Protein AF-A0A9D5MG96-F1 (afdb_monomer_lite)

Radius of gyration: 16.41 Å; chains: 1; bounding box: 46×15×46 Å

Secondary structure (DSSP, 8-state):
-----------SS-S----B-TTS-BSSTT----TTTTTS-SSHHHHHHHHHHHHHHHHH-----

Foldseek 3Di:
DDDDDDDDDDPQFAPDAQDDDPLQHGVDPPDRQAARNNPQYRDDVRRVVRVVSNVVSNVVVDPPD

Structure (mmCIF, N/CA/C/O backbone):
data_AF-A0A9D5MG96-F1
#
_entry.id   AF-A0A9D5MG96-F1
#
loop_
_atom_site.group_PDB
_atom_site.id
_atom_site.type_symbol
_atom_site.label_atom_id
_atom_site.label_alt_id
_atom_site.label_comp_id
_atom_site.label_asym_id
_atom_site.label_entity_id
_atom_site.label_seq_id
_atom_site.pdbx_PDB_ins_code
_atom_site.Cartn_x
_atom_site.Cartn_y
_atom_site.Cartn_z
_atom_site.occupancy
_atom_site.B_iso_or_equiv
_atom_site.auth_seq_id
_atom_site.auth_comp_id
_atom_site.auth_asym_id
_atom_site.auth_atom_id
_atom_site.pdbx_PDB_model_num
ATOM 1 N N . PRO A 1 1 ? 25.406 -4.493 -28.089 1.00 64.94 1 PRO A N 1
ATOM 2 C CA . PRO A 1 1 ? 25.383 -4.818 -26.649 1.00 64.94 1 PRO A CA 1
ATOM 3 C C . PRO A 1 1 ? 25.849 -3.599 -25.855 1.00 64.94 1 PRO A C 1
ATOM 5 O O . PRO A 1 1 ? 27.027 -3.498 -25.564 1.00 64.94 1 PRO A O 1
ATOM 8 N N . ASP A 1 2 ? 24.929 -2.681 -25.553 1.00 82.81 2 ASP A N 1
ATOM 9 C CA . ASP A 1 2 ? 25.222 -1.488 -24.750 1.00 82.81 2 ASP A CA 1
ATOM 10 C C . ASP A 1 2 ? 24.020 -1.216 -23.837 1.00 82.81 2 ASP A C 1
ATOM 12 O O . ASP A 1 2 ? 23.078 -0.519 -24.207 1.00 82.81 2 ASP A O 1
ATOM 16 N N . ALA A 1 3 ? 24.000 -1.851 -22.664 1.00 87.31 3 ALA A N 1
ATOM 17 C CA . ALA A 1 3 ? 23.038 -1.526 -21.616 1.00 87.31 3 ALA A CA 1
ATOM 18 C C . ALA A 1 3 ? 23.662 -0.481 -20.681 1.00 87.31 3 ALA A C 1
ATOM 20 O O . ALA A 1 3 ? 24.799 -0.648 -20.241 1.00 87.31 3 ALA A O 1
ATOM 21 N N . VAL A 1 4 ? 22.920 0.586 -20.377 1.00 90.69 4 VAL A N 1
ATOM 22 C CA . VAL A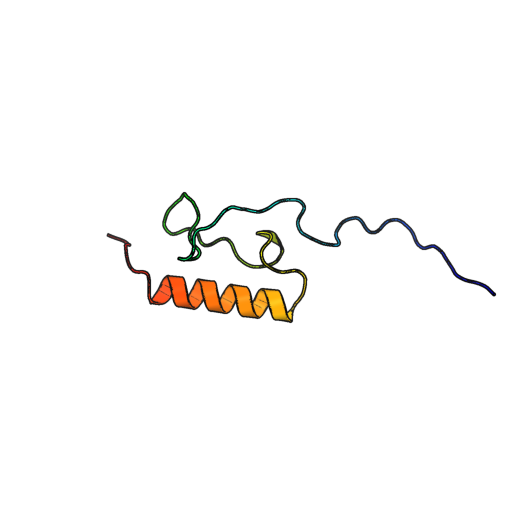 1 4 ? 23.359 1.659 -19.471 1.00 90.69 4 VAL A CA 1
ATOM 23 C C . VAL A 1 4 ? 22.784 1.419 -18.079 1.00 90.69 4 VAL A C 1
ATOM 25 O O . VAL A 1 4 ? 21.578 1.227 -17.927 1.00 90.69 4 VAL A O 1
ATOM 28 N N . LEU A 1 5 ? 23.648 1.453 -17.063 1.00 89.81 5 LEU A N 1
ATOM 29 C CA . LEU A 1 5 ? 23.248 1.420 -15.659 1.00 89.81 5 LEU A CA 1
ATOM 30 C C . LEU A 1 5 ? 23.108 2.855 -15.132 1.00 89.81 5 LEU A C 1
ATOM 32 O O . LEU A 1 5 ? 24.095 3.586 -15.055 1.00 89.81 5 LEU A O 1
ATOM 36 N N . THR A 1 6 ? 21.891 3.252 -14.762 1.00 90.50 6 THR A N 1
ATOM 37 C CA . THR A 1 6 ? 21.588 4.614 -14.299 1.00 90.50 6 THR A CA 1
ATOM 38 C C . THR A 1 6 ? 21.294 4.623 -12.806 1.00 90.50 6 THR A C 1
ATOM 40 O O . THR A 1 6 ? 20.214 4.202 -12.410 1.00 90.50 6 THR A O 1
ATOM 43 N N . GLY A 1 7 ? 22.218 5.169 -12.006 1.00 93.69 7 GLY A N 1
ATOM 44 C CA . GLY A 1 7 ? 21.999 5.544 -10.601 1.00 93.69 7 GLY A CA 1
ATOM 45 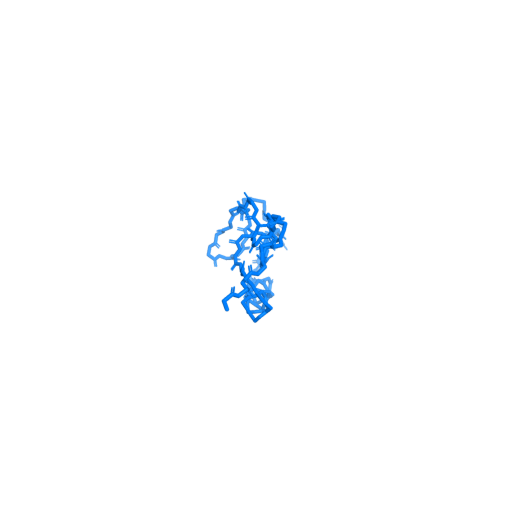C C . GLY A 1 7 ? 21.370 4.472 -9.698 1.00 93.69 7 GLY A C 1
ATOM 46 O O . GLY A 1 7 ? 21.292 3.297 -10.040 1.00 93.69 7 GLY A O 1
ATOM 47 N N . VAL A 1 8 ? 20.935 4.886 -8.506 1.00 93.38 8 VAL A N 1
ATOM 48 C CA . VAL A 1 8 ? 20.142 4.044 -7.599 1.00 93.38 8 VAL A CA 1
ATOM 49 C C . VAL A 1 8 ? 18.773 4.690 -7.434 1.00 93.38 8 VAL A C 1
ATOM 51 O O . VAL A 1 8 ? 18.691 5.847 -7.028 1.00 93.38 8 VAL A O 1
ATOM 54 N N . GLU A 1 9 ? 17.713 3.935 -7.707 1.00 94.94 9 GLU A N 1
ATOM 55 C CA . GLU A 1 9 ? 16.340 4.316 -7.372 1.00 94.94 9 GLU A CA 1
ATOM 56 C C . GLU A 1 9 ? 15.953 3.632 -6.058 1.00 94.94 9 GLU A C 1
ATOM 58 O O . GLU A 1 9 ? 15.857 2.407 -5.988 1.00 94.94 9 GLU A O 1
ATOM 63 N N . THR A 1 10 ? 15.796 4.416 -4.992 1.00 93.44 10 THR A N 1
ATOM 64 C CA . THR A 1 10 ? 15.565 3.895 -3.634 1.00 93.44 10 THR A CA 1
ATOM 65 C C . THR A 1 10 ? 14.118 4.027 -3.173 1.00 93.44 10 THR A C 1
ATOM 67 O O . THR A 1 10 ? 13.774 3.497 -2.118 1.00 93.44 10 THR A O 1
ATOM 70 N N . ARG A 1 11 ? 13.256 4.714 -3.936 1.00 92.69 11 ARG A N 1
ATOM 71 C CA . ARG A 1 11 ? 11.878 5.030 -3.532 1.00 92.69 11 ARG A CA 1
ATOM 72 C C . ARG A 1 11 ? 10.841 4.288 -4.368 1.00 92.69 11 ARG A C 1
ATOM 74 O O . ARG A 1 11 ? 9.877 4.876 -4.839 1.00 92.69 11 ARG A O 1
ATOM 81 N N . SER A 1 12 ? 11.021 2.979 -4.510 1.00 93.81 12 SER A N 1
ATOM 82 C CA . SER A 1 12 ? 10.083 2.119 -5.246 1.00 93.81 12 SER A CA 1
ATOM 83 C C . SER A 1 12 ? 8.799 1.789 -4.471 1.00 93.81 12 SER A C 1
ATOM 85 O O . SER A 1 12 ? 7.878 1.219 -5.046 1.00 93.81 12 SER A O 1
ATOM 87 N N . SER A 1 13 ? 8.768 2.052 -3.158 1.00 94.62 13 SER A N 1
ATOM 88 C CA . SER A 1 13 ? 7.598 1.865 -2.287 1.00 94.62 13 SER A CA 1
ATOM 89 C C . SER A 1 13 ? 7.790 2.593 -0.953 1.00 94.62 13 SER A C 1
ATOM 91 O O . SER A 1 13 ? 8.899 3.044 -0.643 1.00 94.62 13 SER A O 1
ATOM 93 N N . SER A 1 14 ? 6.734 2.687 -0.137 1.00 96.44 14 SER A N 1
ATOM 94 C CA . SER A 1 14 ? 6.875 3.225 1.219 1.00 96.44 14 SER A CA 1
ATOM 95 C C . SER A 1 14 ? 7.778 2.337 2.085 1.00 96.44 14 SER A C 1
ATOM 97 O O . SER A 1 14 ? 7.578 1.121 2.136 1.00 96.44 14 SER A O 1
ATOM 99 N N . PRO A 1 15 ? 8.743 2.925 2.817 1.00 96.62 15 PRO A N 1
ATOM 100 C CA . PRO A 1 15 ? 9.612 2.189 3.733 1.00 96.62 15 PRO A CA 1
ATOM 101 C C . PRO A 1 15 ? 8.896 1.782 5.030 1.00 96.62 15 PRO A C 1
ATOM 103 O O . PRO A 1 15 ? 9.496 1.140 5.891 1.00 96.62 15 PRO A O 1
ATOM 106 N N . VAL A 1 16 ? 7.632 2.182 5.205 1.00 97.62 16 VAL A N 1
ATOM 107 C CA . VAL A 1 16 ? 6.836 1.929 6.405 1.00 97.62 16 VAL A CA 1
ATOM 108 C C . VAL A 1 16 ? 5.442 1.431 6.043 1.00 97.62 16 VAL A C 1
ATOM 110 O O . VAL A 1 16 ? 4.906 1.709 4.971 1.00 97.62 16 VAL A O 1
ATOM 113 N N . ARG A 1 17 ? 4.820 0.728 6.989 1.00 97.88 17 ARG A N 1
ATOM 114 C CA . ARG A 1 17 ? 3.391 0.423 6.953 1.00 97.88 17 ARG A CA 1
ATOM 115 C C . ARG A 1 17 ? 2.733 0.963 8.210 1.00 97.88 17 ARG A C 1
ATOM 117 O O . ARG A 1 17 ? 3.083 0.554 9.315 1.00 97.88 17 ARG A O 1
ATOM 124 N N . ILE A 1 18 ? 1.757 1.846 8.034 1.00 98.19 18 ILE A N 1
ATOM 125 C CA . ILE A 1 18 ? 0.947 2.357 9.140 1.00 98.19 18 ILE A CA 1
ATOM 126 C C . ILE A 1 18 ? -0.173 1.351 9.372 1.00 98.19 18 ILE A C 1
ATOM 128 O O . ILE A 1 18 ? -1.069 1.234 8.548 1.00 98.19 18 ILE A O 1
ATOM 132 N N . LEU A 1 19 ? -0.113 0.588 10.461 1.00 98.25 19 LEU A N 1
ATOM 133 C CA . LEU A 1 19 ? -1.074 -0.488 10.693 1.00 98.25 19 LEU A CA 1
ATOM 134 C C . LEU A 1 19 ? -2.506 0.054 10.809 1.00 98.25 19 LEU A C 1
ATOM 136 O O . LEU A 1 19 ? -2.771 0.985 11.571 1.00 98.25 19 LEU A O 1
ATOM 140 N N . ARG A 1 20 ? -3.423 -0.576 10.071 1.00 97.25 20 ARG A N 1
ATOM 141 C CA . ARG A 1 20 ? -4.865 -0.331 10.126 1.00 97.25 20 ARG A CA 1
ATOM 142 C C . ARG A 1 20 ? -5.655 -1.643 10.157 1.00 97.25 20 ARG A C 1
ATOM 144 O O . ARG A 1 20 ? -5.172 -2.668 9.664 1.00 97.25 20 ARG A O 1
ATOM 151 N N . GLY A 1 21 ? -6.846 -1.605 10.745 1.00 94.88 21 GLY A N 1
ATOM 152 C CA . GLY A 1 21 ? -7.784 -2.718 10.837 1.00 94.88 21 GLY A CA 1
ATOM 153 C C . GLY A 1 21 ? -8.525 -3.002 9.528 1.00 94.88 21 GLY A C 1
ATOM 154 O O . GLY A 1 21 ? -8.255 -2.417 8.476 1.00 94.88 21 GLY A O 1
ATOM 155 N N . ARG A 1 22 ? -9.483 -3.936 9.585 1.00 93.88 22 ARG A N 1
ATOM 156 C CA . ARG A 1 22 ? -10.366 -4.254 8.441 1.00 93.88 22 ARG A CA 1
ATOM 157 C C . ARG A 1 22 ? -11.345 -3.122 8.118 1.00 93.88 22 ARG A C 1
ATOM 159 O O . ARG A 1 22 ? -11.796 -3.023 6.987 1.00 93.88 22 ARG A O 1
ATOM 166 N N . ASP A 1 23 ? -11.618 -2.280 9.103 1.00 94.06 23 ASP A N 1
ATOM 167 C CA . ASP A 1 23 ? -12.359 -1.018 9.022 1.00 94.06 23 ASP A CA 1
ATOM 168 C C . ASP A 1 23 ? -11.535 0.128 8.408 1.00 94.06 23 ASP A C 1
ATOM 170 O O . ASP A 1 23 ? -11.986 1.266 8.360 1.00 94.06 23 ASP A O 1
ATOM 174 N N . CYS A 1 24 ? -10.315 -0.162 7.948 1.00 96.62 24 CYS A N 1
ATOM 175 C CA . CYS A 1 24 ? -9.369 0.808 7.413 1.00 96.62 24 CYS A CA 1
ATOM 176 C C . CYS A 1 24 ? -8.898 1.878 8.415 1.00 96.62 24 CYS A C 1
ATOM 178 O O . CYS A 1 24 ? -8.184 2.793 8.001 1.00 96.62 24 CYS A O 1
ATOM 180 N N . GLN A 1 25 ? -9.213 1.752 9.709 1.00 96.44 25 GLN A N 1
ATOM 181 C CA . GLN A 1 25 ? -8.764 2.690 10.736 1.00 96.44 25 GLN A CA 1
ATOM 182 C C . GLN A 1 25 ? -7.472 2.229 11.395 1.00 96.44 25 GLN A C 1
ATOM 184 O O . GLN A 1 25 ? -7.226 1.037 11.584 1.00 96.44 25 GLN A O 1
ATOM 189 N N . SER A 1 26 ? -6.628 3.185 11.764 1.00 96.94 26 SER A N 1
ATOM 190 C CA . SER A 1 26 ? -5.472 2.910 12.613 1.00 96.94 26 SER A CA 1
ATOM 191 C C . SER A 1 26 ? -5.895 2.621 14.062 1.00 96.94 26 SER A C 1
ATOM 193 O O . SER A 1 26 ? -7.069 2.703 14.414 1.00 96.94 26 SER A O 1
ATOM 195 N N . ALA A 1 27 ? -4.926 2.353 14.942 1.00 95.19 27 ALA A N 1
ATOM 196 C CA . ALA A 1 27 ? -5.190 2.300 16.383 1.00 95.19 27 ALA A CA 1
ATOM 197 C C . ALA A 1 27 ? -5.777 3.619 16.936 1.00 95.19 27 ALA A C 1
ATOM 199 O O . ALA A 1 27 ? -6.509 3.601 17.923 1.00 95.19 27 ALA A O 1
ATOM 200 N N . LEU A 1 28 ? -5.478 4.756 16.294 1.00 94.62 28 LEU A N 1
ATOM 201 C CA . LEU A 1 28 ? -6.173 6.017 16.525 1.00 94.62 28 LEU A CA 1
ATOM 202 C C . LEU A 1 28 ? -7.443 6.055 15.668 1.00 94.62 28 LEU A C 1
ATOM 204 O O . LEU A 1 28 ? -7.368 6.096 14.435 1.00 94.62 28 LEU A O 1
ATOM 208 N N . ARG A 1 29 ? -8.601 6.068 16.332 1.00 92.69 29 ARG A N 1
ATOM 209 C CA . ARG A 1 29 ? -9.903 6.129 15.663 1.00 92.69 29 ARG A CA 1
ATOM 210 C C . ARG A 1 29 ? -10.075 7.426 14.877 1.00 92.69 29 ARG A C 1
ATOM 212 O O . ARG A 1 29 ? -9.609 8.482 15.297 1.00 92.69 29 ARG A O 1
ATOM 219 N N . GLY A 1 30 ? -10.741 7.329 13.731 1.00 92.31 30 GLY A N 1
ATOM 220 C CA . GLY A 1 30 ? -10.933 8.438 12.793 1.00 92.31 30 GLY A CA 1
ATOM 221 C C . GLY A 1 30 ? -9.732 8.723 11.882 1.00 92.31 30 GLY A C 1
ATOM 222 O O . GLY A 1 30 ? -9.857 9.521 10.957 1.00 92.31 30 GLY A O 1
ATOM 223 N N . LEU A 1 31 ? -8.587 8.057 12.085 1.00 96.00 31 LEU A N 1
ATOM 224 C CA . LEU A 1 31 ? -7.448 8.113 11.167 1.00 96.00 31 LEU A CA 1
ATOM 225 C C . LEU A 1 31 ? -7.470 6.907 10.221 1.00 96.00 31 LEU A C 1
ATOM 227 O O . LEU A 1 31 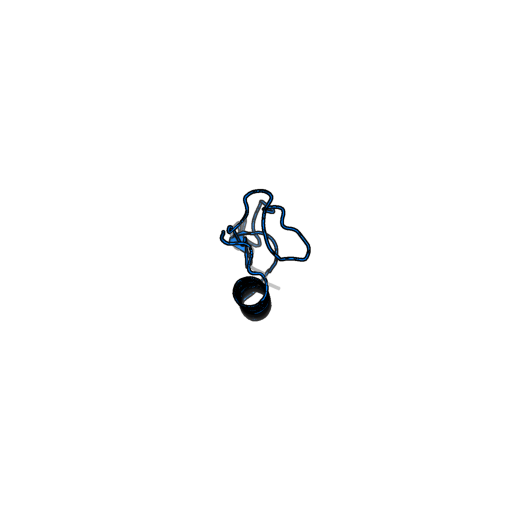? -7.407 5.766 10.679 1.00 96.00 31 LEU A O 1
ATOM 231 N N . TYR A 1 32 ? -7.481 7.172 8.910 1.00 97.62 32 TYR A N 1
ATOM 232 C CA . TYR A 1 32 ? -7.552 6.168 7.841 1.00 97.62 32 TYR A CA 1
ATOM 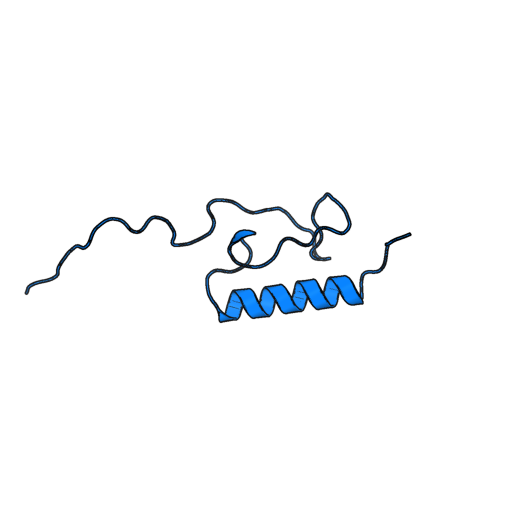233 C C . TYR A 1 32 ? -6.282 6.198 6.972 1.00 97.62 32 TYR A C 1
ATOM 235 O O . TYR A 1 32 ? -6.248 6.895 5.956 1.00 97.62 32 TYR A O 1
ATOM 243 N N . PRO A 1 33 ? -5.202 5.485 7.347 1.00 98.19 33 PRO A N 1
ATOM 244 C CA . PRO A 1 33 ? -3.993 5.425 6.531 1.00 98.19 33 PRO A CA 1
ATOM 245 C C . PRO A 1 33 ? -4.307 4.774 5.185 1.00 98.19 33 PRO A C 1
ATOM 247 O O . PRO A 1 33 ? -4.821 3.661 5.184 1.00 98.19 33 PRO A O 1
ATOM 250 N N . CYS A 1 34 ? -3.994 5.414 4.055 1.00 98.12 34 CYS A N 1
ATOM 251 C CA . CYS A 1 34 ? -4.307 4.894 2.720 1.00 98.12 34 CYS A CA 1
ATOM 252 C C . CYS A 1 34 ? -3.199 5.129 1.685 1.00 98.12 34 CYS A C 1
ATOM 254 O O . CYS A 1 34 ? -2.352 6.014 1.826 1.00 98.12 34 CYS A O 1
ATOM 256 N N . GLY A 1 35 ? -3.235 4.342 0.612 1.00 98.38 35 GLY A N 1
ATOM 257 C CA . GLY A 1 35 ? -2.346 4.462 -0.535 1.00 98.38 35 GLY A CA 1
ATOM 258 C C . GLY A 1 35 ? -0.916 3.989 -0.265 1.00 98.38 35 GLY A C 1
ATOM 259 O O . GLY A 1 35 ? -0.631 3.246 0.679 1.00 98.38 35 GLY A O 1
ATOM 260 N N . GLU A 1 36 ? -0.002 4.402 -1.142 1.00 98.38 36 GLU A N 1
ATOM 261 C CA . GLU A 1 36 ? 1.384 3.933 -1.124 1.00 98.38 36 GLU A CA 1
ATOM 262 C C . GLU A 1 36 ? 2.139 4.442 0.097 1.00 98.38 36 GLU A C 1
ATOM 264 O O . GLU A 1 36 ? 2.777 3.644 0.773 1.00 98.38 36 GLU A O 1
ATOM 269 N N . GLY A 1 37 ? 1.980 5.722 0.455 1.00 97.00 37 GLY A N 1
ATOM 270 C CA . GLY A 1 37 ? 2.627 6.308 1.634 1.00 97.00 37 GLY A CA 1
ATOM 271 C C . GLY A 1 37 ? 2.308 5.561 2.934 1.00 97.00 37 GLY A C 1
ATOM 272 O O . GLY A 1 37 ? 3.186 5.395 3.779 1.00 97.00 37 GLY A O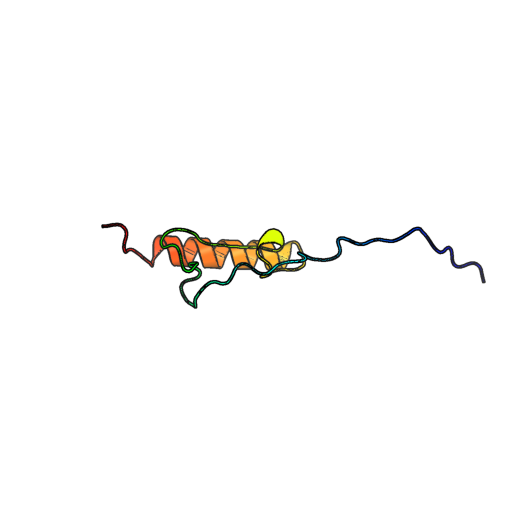 1
ATOM 273 N N . ALA A 1 38 ? 1.087 5.033 3.064 1.00 97.69 38 ALA A N 1
ATOM 274 C CA . ALA A 1 38 ? 0.673 4.220 4.207 1.00 97.69 38 ALA A CA 1
ATOM 275 C C . ALA A 1 38 ? 1.108 2.741 4.125 1.00 97.69 38 ALA A C 1
ATOM 277 O O . ALA A 1 38 ? 0.970 2.013 5.110 1.00 97.69 38 ALA A O 1
ATOM 278 N N . GLY A 1 39 ? 1.621 2.290 2.976 1.00 97.75 39 GLY A N 1
ATOM 279 C CA . GLY A 1 39 ? 2.079 0.918 2.744 1.00 97.75 39 GLY A CA 1
ATOM 280 C C . GLY A 1 39 ? 0.988 -0.060 2.282 1.00 97.75 39 GLY A C 1
ATOM 281 O O . GLY A 1 39 ? 1.135 -1.271 2.503 1.00 97.75 39 GLY A O 1
ATOM 282 N N . TYR A 1 40 ? -0.097 0.441 1.670 1.00 97.94 40 TYR A N 1
ATOM 283 C CA . TYR A 1 40 ? -1.252 -0.350 1.195 1.00 97.94 40 TYR A CA 1
ATOM 284 C C . TYR A 1 40 ? -1.446 -0.357 -0.330 1.00 97.94 40 TYR A C 1
ATOM 286 O O . TYR A 1 40 ? -2.321 -1.060 -0.832 1.00 97.94 40 TYR A O 1
ATOM 294 N N . ALA A 1 41 ? -0.612 0.368 -1.073 1.00 98.12 41 ALA A N 1
ATOM 295 C CA . ALA A 1 41 ? -0.606 0.399 -2.534 1.00 98.12 41 ALA A CA 1
ATOM 296 C C . ALA A 1 41 ? 0.833 0.507 -3.072 1.00 98.12 41 ALA A C 1
ATOM 298 O O . ALA A 1 41 ? 1.753 0.756 -2.299 1.00 98.12 41 ALA A O 1
ATOM 299 N N . GLY A 1 42 ? 1.023 0.331 -4.382 1.00 96.88 42 GLY A N 1
ATOM 300 C CA . GLY A 1 42 ? 2.341 0.427 -5.037 1.00 96.88 42 GLY A CA 1
ATOM 301 C C . GLY A 1 42 ? 2.272 0.984 -6.459 1.00 96.88 42 GLY A C 1
ATOM 302 O O . GLY A 1 42 ? 3.059 0.612 -7.322 1.00 96.88 42 GLY A O 1
ATOM 303 N N . GLY A 1 43 ? 1.250 1.788 -6.741 1.00 96.38 43 GLY A N 1
ATOM 304 C CA . GLY A 1 43 ? 1.008 2.356 -8.060 1.00 96.38 43 GLY A CA 1
ATOM 305 C C . GLY A 1 43 ? -0.359 3.022 -8.156 1.00 96.38 43 GLY A C 1
ATOM 306 O O . GLY A 1 43 ? -1.233 2.797 -7.314 1.00 96.38 43 GLY A O 1
ATOM 307 N N . ILE A 1 44 ? -0.553 3.808 -9.217 1.00 98.06 44 ILE A N 1
ATOM 308 C CA . ILE A 1 44 ? -1.691 4.729 -9.391 1.00 98.06 44 ILE A CA 1
ATOM 309 C C . ILE A 1 44 ? -3.040 4.034 -9.168 1.00 98.06 44 ILE A C 1
ATOM 311 O O . ILE A 1 44 ? -3.813 4.447 -8.306 1.00 98.06 44 ILE A O 1
ATOM 315 N N . LEU A 1 45 ? -3.308 2.949 -9.902 1.00 98.50 45 LEU A N 1
ATOM 316 C CA . LEU A 1 45 ? -4.591 2.246 -9.816 1.00 98.50 45 LEU A CA 1
ATOM 317 C C . LEU A 1 45 ? -4.821 1.655 -8.420 1.00 98.50 45 LEU A C 1
ATOM 319 O O . LEU A 1 45 ? -5.895 1.815 -7.847 1.00 98.50 45 LEU A O 1
ATOM 323 N N . SER A 1 46 ? -3.803 1.007 -7.847 1.00 98.25 46 SER A N 1
ATOM 324 C CA . SER A 1 46 ? -3.912 0.419 -6.508 1.00 98.25 46 SER A CA 1
ATOM 325 C C . SER A 1 46 ? -4.129 1.472 -5.419 1.00 98.25 46 SER A C 1
ATOM 327 O O . SER A 1 46 ? -4.900 1.234 -4.496 1.00 98.25 46 SER A O 1
ATOM 329 N N . ALA A 1 47 ? -3.517 2.654 -5.549 1.00 98.56 47 ALA A N 1
ATOM 330 C CA . ALA A 1 47 ? -3.690 3.750 -4.603 1.00 98.56 47 ALA A CA 1
ATOM 331 C C . ALA A 1 47 ? -5.099 4.351 -4.685 1.00 98.56 47 ALA A C 1
ATOM 333 O O . ALA A 1 47 ? -5.703 4.625 -3.651 1.00 98.56 47 ALA A O 1
ATOM 334 N N . ALA A 1 48 ? -5.650 4.490 -5.896 1.00 98.50 48 ALA A N 1
ATOM 335 C CA . ALA A 1 48 ? -7.023 4.950 -6.094 1.00 98.50 48 ALA A CA 1
ATOM 336 C C . ALA A 1 48 ? -8.048 3.970 -5.496 1.00 98.50 48 ALA A C 1
ATOM 338 O O . ALA A 1 48 ? -8.949 4.385 -4.769 1.00 98.50 48 ALA A O 1
ATOM 339 N N . VAL A 1 49 ? -7.877 2.666 -5.745 1.00 98.50 49 VAL A N 1
ATOM 340 C CA . VAL A 1 49 ? -8.744 1.619 -5.175 1.00 98.50 49 VAL A CA 1
ATOM 341 C C . VAL A 1 49 ? -8.662 1.606 -3.648 1.00 98.50 49 VAL A C 1
ATOM 343 O O . VAL A 1 49 ? -9.687 1.467 -2.983 1.00 98.50 49 VAL A O 1
ATOM 346 N N . ASP A 1 50 ? -7.466 1.770 -3.081 1.00 98.44 50 ASP A N 1
ATOM 347 C CA . ASP A 1 50 ? -7.295 1.842 -1.631 1.00 98.44 50 ASP A CA 1
ATOM 348 C C . ASP A 1 50 ? -7.972 3.080 -1.025 1.00 98.44 50 ASP A C 1
ATOM 350 O O . ASP A 1 50 ? -8.680 2.972 -0.025 1.00 98.44 50 ASP A O 1
ATOM 354 N N . GLY A 1 51 ? -7.832 4.237 -1.677 1.00 98.19 51 GLY A N 1
ATOM 355 C CA . GLY A 1 51 ? -8.508 5.472 -1.283 1.00 98.19 51 GLY A CA 1
ATOM 356 C C . GLY A 1 51 ? -10.033 5.344 -1.307 1.00 98.19 51 GLY A C 1
ATOM 357 O O . GLY A 1 51 ? -10.690 5.760 -0.357 1.00 98.19 51 GLY A O 1
ATOM 358 N N . MET A 1 52 ? -10.599 4.704 -2.336 1.00 98.12 52 MET A N 1
ATOM 359 C CA . MET A 1 52 ? -12.040 4.429 -2.400 1.00 98.12 52 MET A CA 1
ATOM 360 C C . MET A 1 52 ? -12.518 3.550 -1.241 1.00 98.12 52 MET A C 1
ATOM 362 O O . MET A 1 52 ? -13.566 3.826 -0.671 1.00 98.12 52 MET A O 1
ATOM 366 N N . ARG A 1 53 ? -11.751 2.520 -0.862 1.00 96.94 53 ARG A N 1
ATOM 367 C CA . ARG A 1 53 ? -12.094 1.656 0.282 1.00 96.94 53 ARG A CA 1
ATOM 368 C C . ARG A 1 53 ? -12.066 2.416 1.603 1.00 96.94 53 ARG A C 1
ATOM 370 O O . ARG A 1 53 ? -12.953 2.223 2.423 1.00 96.94 53 ARG A O 1
ATOM 377 N N . CYS A 1 54 ? -11.076 3.284 1.804 1.00 97.06 54 CYS A N 1
ATOM 378 C CA . CYS A 1 54 ? -11.023 4.144 2.985 1.00 97.06 54 CYS A CA 1
ATOM 379 C C . CYS A 1 54 ? -12.173 5.156 3.016 1.00 97.06 54 CYS A C 1
ATOM 381 O O . CYS A 1 54 ? -12.728 5.391 4.083 1.00 97.06 54 CYS A O 1
ATOM 383 N N . ALA A 1 55 ? -12.545 5.729 1.868 1.00 96.94 55 ALA A N 1
ATOM 384 C CA . ALA A 1 55 ? -13.686 6.636 1.769 1.00 96.94 55 ALA A CA 1
ATOM 385 C C . ALA A 1 55 ? -15.008 5.923 2.087 1.00 96.94 55 ALA A C 1
ATOM 387 O O . ALA A 1 55 ? -15.799 6.443 2.868 1.00 96.94 55 ALA A O 1
ATOM 388 N N . ASP A 1 56 ? -15.215 4.722 1.543 1.00 96.06 56 ASP A N 1
ATOM 389 C CA . ASP A 1 56 ? -16.387 3.890 1.833 1.00 96.06 56 ASP A CA 1
ATOM 390 C C . ASP A 1 56 ? -16.447 3.530 3.325 1.00 96.06 56 ASP A C 1
ATOM 392 O O . ASP A 1 56 ? -17.438 3.807 3.994 1.00 96.06 56 ASP A O 1
ATOM 396 N N . ALA A 1 57 ? -15.333 3.054 3.892 1.00 94.44 57 ALA A N 1
ATOM 397 C CA . ALA A 1 57 ? -15.233 2.750 5.317 1.00 94.44 57 ALA A CA 1
ATOM 398 C C . ALA A 1 57 ? -15.509 3.971 6.209 1.00 94.44 57 ALA A C 1
ATOM 400 O O . ALA A 1 57 ? -16.149 3.823 7.245 1.00 94.44 57 ALA A O 1
ATOM 401 N N . LEU A 1 58 ? -15.080 5.170 5.804 1.00 94.00 58 LEU A N 1
ATOM 402 C CA . LEU A 1 58 ? -15.369 6.419 6.510 1.00 94.00 58 LEU A CA 1
ATOM 403 C C . LEU A 1 58 ? -16.851 6.811 6.428 1.00 94.00 58 LEU A C 1
ATOM 405 O O . LEU A 1 58 ? -17.391 7.322 7.403 1.00 94.00 58 LEU A O 1
ATOM 409 N N . MET A 1 59 ? -17.509 6.574 5.292 1.00 92.81 59 MET A N 1
ATOM 410 C CA . MET A 1 59 ? -18.931 6.883 5.107 1.00 92.81 59 MET A CA 1
ATOM 411 C C . MET A 1 59 ? -19.850 5.880 5.814 1.00 92.81 59 MET A C 1
ATOM 413 O O . MET A 1 5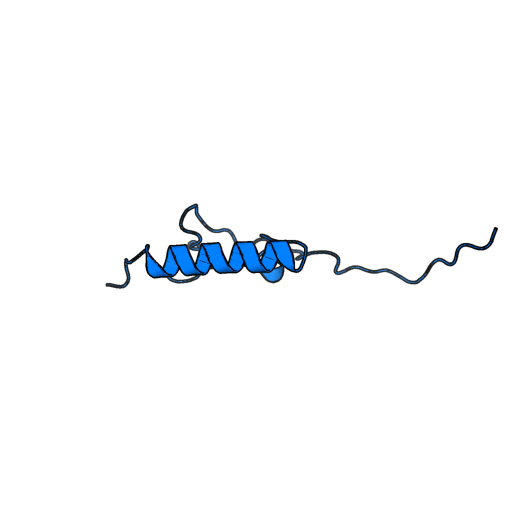9 ? -20.912 6.263 6.294 1.00 92.81 59 MET A O 1
ATOM 417 N N . THR A 1 60 ? -19.464 4.602 5.874 1.00 87.38 60 THR A N 1
ATOM 418 C CA . THR A 1 60 ? -20.278 3.538 6.487 1.00 87.38 60 THR A CA 1
ATOM 419 C C . THR A 1 60 ? -19.934 3.280 7.953 1.00 87.38 60 THR A C 1
ATOM 421 O O . THR A 1 60 ? -20.751 2.751 8.702 1.00 87.38 60 THR A O 1
ATOM 424 N N . GLY A 1 61 ? -18.700 3.587 8.354 1.00 69.88 61 GLY A N 1
ATOM 425 C CA . GLY A 1 61 ? -18.149 3.341 9.681 1.00 69.88 61 GLY A CA 1
ATOM 426 C C . GLY A 1 61 ? -18.301 4.560 10.579 1.00 69.88 61 GLY A C 1
ATOM 427 O O . GLY A 1 61 ? -17.316 5.213 10.918 1.00 69.88 61 GLY A O 1
ATOM 428 N N . GLU A 1 62 ? -19.530 4.875 10.976 1.00 57.62 62 GLU A N 1
ATOM 429 C CA . GLU A 1 62 ? -19.757 5.863 12.027 1.00 57.62 62 GLU A CA 1
ATOM 430 C C . GLU A 1 62 ? -19.476 5.256 13.410 1.00 57.62 62 GLU A C 1
ATOM 432 O O . GLU A 1 62 ? -20.223 4.416 13.906 1.00 57.62 62 GLU A O 1
ATOM 437 N N . ASP A 1 63 ? -18.420 5.743 14.062 1.00 57.94 63 ASP A N 1
ATOM 438 C CA . ASP A 1 63 ? -18.418 5.948 15.516 1.00 57.94 63 ASP A CA 1
ATOM 439 C C . ASP A 1 63 ? -17.633 7.232 15.833 1.00 57.94 63 ASP A C 1
ATOM 441 O O . ASP A 1 63 ? -16.561 7.217 16.447 1.00 57.94 63 ASP A O 1
ATOM 445 N N . VAL A 1 64 ? -18.152 8.352 15.309 1.00 52.94 64 VAL A N 1
ATOM 446 C CA . VAL A 1 64 ? -17.837 9.712 15.766 1.00 52.94 64 VAL A CA 1
ATOM 447 C C . VAL A 1 64 ? -18.990 10.147 16.671 1.00 52.94 64 VAL A C 1
ATOM 449 O O . VAL A 1 64 ? -19.914 10.845 16.256 1.00 52.94 64 VAL A O 1
ATOM 452 N N . ARG A 1 65 ? -18.961 9.660 17.909 1.00 43.03 65 ARG A N 1
ATOM 453 C CA . ARG A 1 65 ? -19.645 10.269 19.049 1.00 43.03 65 ARG A CA 1
ATOM 454 C C . ARG A 1 65 ? -18.607 10.611 20.101 1.00 43.03 65 ARG A C 1
ATOM 456 O O . ARG A 1 65 ? -17.680 9.791 20.285 1.00 43.03 65 ARG A O 1
#

pLDDT: mean 92.05, std 11.66, range [43.03, 98.56]

Sequence (65 aa):
PDAVLTGVETRSSSPVRILRGRDCQSALRGLYPCGEGAGYAGGILSAAVDGMRCADALMTGEDVR